Protein AF-A0A183EBD0-F1 (afdb_monomer_lite)

InterPro domains:
  IPR039930 Ral GTPase-activating protein subunit beta [PTHR21344] (21-152)

Secondary structure (DSSP, 8-state):
-----------------------------HHHHHHHHHHHHHHHHHHT--TTPPPPHHHHHHHHHHHHHHHHH--HHHHHHHHHH-TTGGGGT-TTGGGGHHHHHHHHHHHHHHHTTS--BTTB-HHHHHHHHHHHHHHHHTS-----------

Structure (mmCIF, N/CA/C/O backbone):
data_AF-A0A183EBD0-F1
#
_entry.id   AF-A0A183EBD0-F1
#
loop_
_atom_site.group_PDB
_atom_site.id
_atom_site.type_symbol
_atom_site.label_atom_id
_atom_site.label_alt_id
_atom_site.label_comp_id
_atom_site.label_asym_id
_atom_site.label_entity_id
_atom_site.label_seq_id
_atom_site.pdbx_PDB_ins_code
_atom_site.Cartn_x
_atom_site.Cartn_y
_atom_site.Cartn_z
_atom_site.occupancy
_atom_site.B_iso_or_equiv
_atom_site.auth_seq_id
_atom_site.auth_comp_id
_atom_site.auth_asym_id
_atom_site.auth_atom_id
_atom_site.pdbx_PDB_model_num
ATOM 1 N N . LEU A 1 1 ? 16.742 -7.434 9.906 1.00 34.66 1 LEU A N 1
ATOM 2 C CA . LEU A 1 1 ? 17.698 -8.373 9.279 1.00 34.66 1 LEU A CA 1
ATOM 3 C C . LEU A 1 1 ? 17.725 -8.096 7.780 1.00 34.66 1 LEU A C 1
ATOM 5 O O . LEU A 1 1 ? 17.049 -8.769 7.019 1.00 34.66 1 LEU A O 1
ATOM 9 N N . PHE A 1 2 ? 18.444 -7.044 7.386 1.00 38.16 2 PHE A N 1
ATOM 10 C CA . PHE A 1 2 ? 18.759 -6.736 5.992 1.00 38.16 2 PHE A CA 1
ATOM 11 C C . PHE A 1 2 ? 20.274 -6.871 5.871 1.00 38.16 2 PHE A C 1
ATOM 13 O O . PHE A 1 2 ? 21.001 -6.141 6.540 1.00 38.16 2 PHE A O 1
ATOM 20 N N . TYR A 1 3 ? 20.741 -7.860 5.114 1.00 37.09 3 TYR A N 1
ATOM 21 C CA . TYR A 1 3 ? 22.162 -8.038 4.838 1.00 37.09 3 TYR A CA 1
ATOM 22 C C . TYR A 1 3 ? 22.493 -7.217 3.593 1.00 37.09 3 TYR A C 1
ATOM 24 O O . TYR A 1 3 ? 22.160 -7.610 2.477 1.00 37.09 3 TYR A O 1
ATOM 32 N N . ILE A 1 4 ? 23.081 -6.040 3.798 1.00 53.66 4 ILE A N 1
ATOM 33 C CA . ILE A 1 4 ? 23.749 -5.286 2.738 1.00 53.66 4 ILE A CA 1
ATOM 34 C C . ILE A 1 4 ? 25.171 -5.840 2.693 1.00 53.66 4 ILE A C 1
ATOM 36 O O . ILE A 1 4 ? 25.982 -5.518 3.559 1.00 53.66 4 ILE A O 1
ATOM 40 N N . SER A 1 5 ? 25.460 -6.716 1.730 1.00 40.69 5 SER A N 1
ATOM 41 C CA . SER A 1 5 ? 26.839 -7.138 1.484 1.00 40.69 5 SER A CA 1
ATOM 42 C C . SER A 1 5 ? 27.510 -6.105 0.591 1.00 40.69 5 SER A C 1
ATOM 44 O O . SER A 1 5 ? 27.234 -6.034 -0.606 1.00 40.69 5 SER A O 1
ATOM 46 N N . ALA A 1 6 ? 28.373 -5.284 1.182 1.00 48.34 6 ALA A N 1
ATOM 47 C CA . ALA A 1 6 ? 29.341 -4.492 0.442 1.00 48.34 6 ALA A CA 1
ATOM 48 C C . ALA A 1 6 ? 30.442 -5.438 -0.059 1.00 48.34 6 ALA A C 1
ATOM 50 O O . ALA A 1 6 ? 31.190 -5.986 0.749 1.00 48.34 6 ALA A O 1
ATOM 51 N N . HIS A 1 7 ? 30.552 -5.643 -1.373 1.00 39.84 7 HIS A N 1
ATOM 52 C CA . HIS A 1 7 ? 31.686 -6.364 -1.950 1.00 39.84 7 HIS A CA 1
ATOM 53 C C . HIS A 1 7 ? 32.609 -5.404 -2.696 1.00 39.84 7 HIS A C 1
ATOM 55 O O . HIS A 1 7 ? 32.273 -4.855 -3.742 1.00 39.84 7 HIS A O 1
ATOM 61 N N . SER A 1 8 ? 33.782 -5.222 -2.087 1.00 36.84 8 SER A N 1
ATOM 62 C CA . SER A 1 8 ? 34.979 -4.610 -2.650 1.00 36.84 8 SER A CA 1
ATOM 63 C C . SER A 1 8 ? 35.529 -5.471 -3.791 1.00 36.84 8 SER A C 1
ATOM 65 O O . SER A 1 8 ? 35.534 -6.701 -3.703 1.00 36.84 8 SER A O 1
ATOM 67 N N . VAL A 1 9 ? 35.996 -4.820 -4.854 1.00 45.06 9 VAL A N 1
ATOM 68 C CA . VAL A 1 9 ? 36.583 -5.448 -6.039 1.00 45.06 9 VAL A CA 1
ATOM 69 C C . VAL A 1 9 ? 38.026 -5.884 -5.769 1.00 45.06 9 VAL A C 1
ATOM 71 O O . VAL A 1 9 ? 38.906 -5.061 -5.539 1.00 45.06 9 VAL A O 1
ATOM 74 N N . ALA A 1 10 ? 38.287 -7.188 -5.844 1.00 36.34 10 ALA A N 1
ATOM 75 C CA . ALA A 1 10 ? 39.625 -7.733 -6.048 1.00 36.34 10 ALA A CA 1
ATOM 76 C C . ALA A 1 10 ? 39.510 -8.960 -6.960 1.00 36.34 10 ALA A C 1
ATOM 78 O O . ALA A 1 10 ? 38.873 -9.955 -6.626 1.00 36.34 10 ALA A O 1
ATOM 79 N N . SER A 1 11 ? 40.075 -8.818 -8.156 1.00 51.44 11 SER A N 1
ATOM 80 C CA . SER A 1 11 ? 40.086 -9.800 -9.236 1.00 51.44 11 SER A CA 1
ATOM 81 C C . SER A 1 11 ? 41.099 -10.911 -8.957 1.00 51.44 11 SER A C 1
ATOM 83 O O . SER A 1 11 ? 42.269 -10.627 -8.702 1.00 51.44 11 SER A O 1
ATOM 85 N N . SER A 1 12 ? 40.679 -12.172 -9.052 1.00 37.22 12 SER A N 1
ATOM 86 C CA . SER A 1 12 ? 41.532 -13.318 -9.403 1.00 37.22 12 SER A CA 1
ATOM 87 C C . SER A 1 12 ? 40.622 -14.405 -9.975 1.00 37.22 12 SER A C 1
ATOM 89 O O . SER A 1 12 ? 39.603 -14.724 -9.366 1.00 37.22 12 SER A O 1
ATOM 91 N N . GLY A 1 13 ? 40.926 -14.887 -11.181 1.00 46.59 13 GLY A N 1
ATOM 92 C CA . GLY A 1 13 ? 40.061 -15.790 -11.940 1.00 46.59 13 GLY A CA 1
ATOM 93 C C . GLY A 1 13 ? 39.908 -17.177 -11.317 1.00 46.59 13 GLY A C 1
ATOM 94 O O . GLY A 1 13 ? 40.789 -17.635 -10.603 1.00 46.59 13 GLY A O 1
ATOM 95 N N . ASP A 1 14 ? 38.770 -17.816 -11.591 1.00 35.19 14 ASP A N 1
ATOM 96 C CA . ASP A 1 14 ? 38.711 -19.138 -12.220 1.00 35.19 14 ASP A CA 1
ATOM 97 C C . ASP A 1 14 ? 37.260 -19.544 -12.515 1.00 35.19 14 ASP A C 1
ATOM 99 O O . ASP A 1 14 ? 36.293 -19.079 -11.911 1.00 35.19 14 ASP A O 1
ATOM 103 N N . ALA A 1 15 ? 37.127 -20.354 -13.559 1.00 47.41 15 ALA A N 1
ATOM 104 C CA . ALA A 1 15 ? 35.912 -20.638 -14.297 1.00 47.41 15 ALA A CA 1
ATOM 105 C C . ALA A 1 15 ? 34.886 -21.484 -13.525 1.00 47.41 15 ALA A C 1
ATOM 107 O O . ALA A 1 15 ? 35.115 -22.660 -13.285 1.00 47.41 15 ALA A O 1
ATOM 108 N N . HIS A 1 16 ? 33.698 -20.921 -13.289 1.00 38.34 16 HIS A N 1
ATOM 109 C CA . HIS A 1 16 ? 32.417 -21.632 -13.338 1.00 38.34 16 HIS A CA 1
ATOM 110 C C . HIS A 1 16 ? 31.328 -20.632 -13.741 1.00 38.34 16 HIS A C 1
ATOM 112 O O . HIS A 1 16 ? 30.875 -19.804 -12.955 1.00 38.34 16 HIS A O 1
ATOM 118 N N . SER A 1 17 ? 30.932 -20.689 -15.009 1.00 41.03 17 SER A N 1
ATOM 119 C CA . SER A 1 17 ? 29.883 -19.885 -15.629 1.00 41.03 17 SER A CA 1
ATOM 120 C C . SER A 1 17 ? 28.496 -20.304 -15.127 1.00 41.03 17 SER A C 1
ATOM 122 O O . SER A 1 17 ? 27.720 -20.950 -15.827 1.00 41.03 17 SER A O 1
ATOM 124 N N . ALA A 1 18 ? 28.163 -19.909 -13.899 1.00 40.09 18 ALA A N 1
ATOM 125 C CA . ALA A 1 18 ? 26.776 -19.708 -13.513 1.00 40.09 18 ALA A CA 1
ATOM 126 C C . ALA A 1 18 ? 26.345 -18.359 -14.097 1.00 40.09 18 ALA A C 1
ATOM 128 O O . ALA A 1 18 ? 26.917 -17.323 -13.766 1.00 40.09 18 ALA A O 1
ATOM 129 N N . LEU A 1 19 ? 2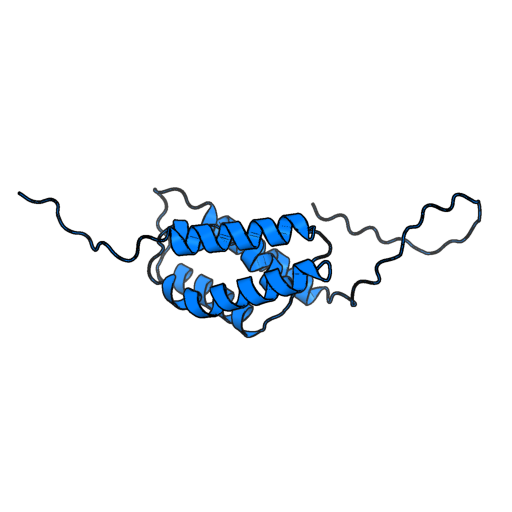5.367 -18.380 -15.001 1.00 40.47 19 LEU A N 1
ATOM 130 C CA . LEU A 1 19 ? 24.698 -17.201 -15.545 1.00 40.47 19 LEU A CA 1
ATOM 131 C C . LEU A 1 19 ? 23.983 -16.438 -14.415 1.00 40.47 19 LEU A C 1
ATOM 133 O O . LEU A 1 19 ? 22.762 -16.485 -14.291 1.00 40.47 19 LEU A O 1
ATOM 137 N N . SER A 1 20 ? 24.727 -15.707 -13.586 1.00 42.28 20 SER A N 1
ATOM 138 C CA . SER A 1 20 ? 24.189 -14.545 -12.896 1.00 42.28 20 SER A CA 1
ATOM 139 C C . SER A 1 20 ? 24.034 -13.474 -13.966 1.00 42.28 20 SER A C 1
ATOM 141 O O . SER A 1 20 ? 24.935 -12.668 -14.192 1.00 42.28 20 SER A O 1
ATOM 143 N N . HIS A 1 21 ? 22.912 -13.511 -14.688 1.00 37.00 21 HIS A N 1
ATOM 144 C CA . HIS A 1 21 ? 22.450 -12.333 -15.399 1.00 37.00 21 HIS A CA 1
ATOM 145 C C . HIS A 1 21 ? 22.269 -11.279 -14.313 1.00 37.00 21 HIS A C 1
ATOM 147 O O . HIS A 1 21 ? 21.305 -11.333 -13.546 1.00 37.00 21 HIS A O 1
ATOM 153 N N . SER A 1 22 ? 23.269 -10.414 -14.167 1.00 42.81 22 SER A N 1
ATOM 154 C CA . SER A 1 22 ? 23.245 -9.259 -13.289 1.00 42.81 22 SER A CA 1
ATOM 155 C C . SER A 1 22 ? 22.049 -8.438 -13.734 1.00 42.81 22 SER A C 1
ATOM 157 O O . SER A 1 22 ? 22.120 -7.692 -14.705 1.00 42.81 22 SER A O 1
ATOM 159 N N . PHE A 1 23 ? 20.897 -8.684 -13.115 1.00 47.94 23 PHE A N 1
ATOM 160 C CA . PHE A 1 23 ? 19.708 -7.892 -13.335 1.00 47.94 23 PHE A CA 1
ATOM 161 C C . PHE A 1 23 ? 20.057 -6.536 -12.743 1.00 47.94 23 PHE A C 1
ATOM 163 O O . PHE A 1 23 ? 20.084 -6.373 -11.523 1.00 47.94 23 PHE A O 1
ATOM 170 N N . GLU A 1 24 ? 20.488 -5.631 -13.614 1.00 44.28 24 GLU A N 1
ATOM 171 C CA . GLU A 1 24 ? 20.872 -4.277 -13.268 1.00 44.28 24 GLU A CA 1
ATOM 172 C C . GLU A 1 24 ? 19.598 -3.585 -12.796 1.00 44.28 24 GLU A C 1
ATOM 174 O O . GLU A 1 24 ? 18.734 -3.167 -13.568 1.00 44.28 24 GLU A O 1
ATOM 179 N N . TRP A 1 25 ? 19.398 -3.617 -11.484 1.00 55.69 25 TRP A N 1
ATOM 180 C CA . TRP A 1 25 ? 18.311 -2.897 -10.862 1.00 55.69 25 TRP A CA 1
ATOM 181 C C . TRP A 1 25 ? 18.560 -1.412 -11.107 1.00 55.69 25 TRP A C 1
ATOM 183 O O . TRP A 1 25 ? 19.693 -0.970 -10.907 1.00 55.69 25 TRP A O 1
ATOM 193 N N . PRO A 1 26 ? 17.532 -0.635 -11.502 1.00 63.19 26 PRO A N 1
ATOM 194 C CA . PRO A 1 26 ? 17.646 0.816 -11.505 1.00 63.19 26 PRO A CA 1
ATOM 195 C C . PRO A 1 26 ? 18.203 1.243 -10.152 1.00 63.19 26 PRO A C 1
ATOM 197 O O . PRO A 1 26 ? 17.742 0.708 -9.140 1.00 63.19 26 PRO A O 1
ATOM 200 N N . GLU A 1 27 ? 19.195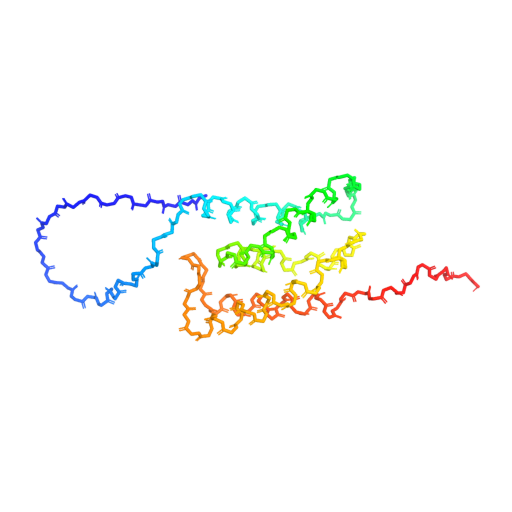 2.130 -10.144 1.00 64.31 27 GLU A N 1
ATOM 201 C CA . GLU A 1 27 ? 19.879 2.561 -8.927 1.00 64.31 27 GLU A CA 1
ATOM 202 C C . GLU A 1 27 ? 18.837 2.947 -7.866 1.00 64.31 27 GLU A C 1
ATOM 204 O O . GLU A 1 27 ? 18.067 3.896 -8.026 1.00 64.31 27 GLU A O 1
ATOM 209 N N . ILE A 1 28 ? 18.719 2.115 -6.828 1.00 71.44 28 ILE A N 1
ATOM 210 C CA . ILE A 1 28 ? 17.719 2.311 -5.785 1.00 71.44 28 ILE A CA 1
ATOM 211 C C . ILE A 1 28 ? 18.286 3.344 -4.825 1.00 71.44 28 ILE A C 1
ATOM 213 O O . ILE A 1 28 ? 19.224 3.052 -4.085 1.00 71.44 28 ILE A O 1
ATOM 217 N N . ASP A 1 29 ? 17.681 4.528 -4.805 1.00 81.94 29 ASP A N 1
ATOM 218 C CA . ASP A 1 29 ? 17.987 5.536 -3.798 1.00 81.94 29 ASP A CA 1
ATOM 219 C C . ASP A 1 29 ? 17.721 4.965 -2.394 1.00 81.94 29 ASP A C 1
ATOM 221 O O . ASP A 1 29 ? 16.619 4.492 -2.080 1.00 81.94 29 ASP A O 1
ATOM 225 N N . GLY A 1 30 ? 18.741 5.014 -1.533 1.00 84.62 30 GLY A N 1
ATOM 226 C CA . GLY A 1 30 ? 18.657 4.568 -0.146 1.00 84.62 30 GLY A CA 1
ATOM 227 C C . GLY A 1 30 ? 17.540 5.268 0.633 1.00 84.62 30 GLY A C 1
ATOM 228 O O . GLY A 1 30 ? 16.955 4.660 1.532 1.00 84.62 30 GLY A O 1
ATOM 229 N N . ILE A 1 31 ? 17.176 6.499 0.251 1.00 88.06 31 ILE A N 1
ATOM 230 C CA . ILE A 1 31 ? 16.035 7.218 0.827 1.00 88.06 31 ILE A CA 1
ATOM 231 C C . ILE A 1 31 ? 14.730 6.493 0.482 1.00 88.06 31 ILE A C 1
ATOM 233 O O . ILE A 1 31 ? 13.953 6.176 1.382 1.00 88.06 31 ILE A O 1
ATOM 237 N N . SER A 1 32 ? 14.499 6.165 -0.791 1.00 87.94 32 SER A N 1
ATOM 238 C CA . SER A 1 32 ? 13.294 5.447 -1.239 1.00 87.94 32 SER A CA 1
ATOM 239 C C . SER A 1 32 ? 13.195 4.051 -0.620 1.00 87.94 32 SER A C 1
ATOM 241 O O . SER A 1 32 ? 12.127 3.653 -0.150 1.00 87.94 32 SER A O 1
ATOM 243 N N . ALA A 1 33 ? 14.319 3.336 -0.507 1.00 88.88 33 ALA A N 1
ATOM 244 C CA . ALA A 1 33 ? 14.372 2.055 0.197 1.00 88.88 33 ALA A CA 1
ATOM 245 C C . ALA A 1 33 ? 14.030 2.191 1.694 1.00 88.88 33 ALA A C 1
ATOM 247 O O . ALA A 1 33 ? 13.239 1.408 2.228 1.00 88.88 33 ALA A O 1
ATOM 248 N N . GLY A 1 34 ? 14.587 3.200 2.372 1.00 92.62 34 GLY A N 1
ATOM 249 C CA . GLY A 1 34 ? 14.306 3.483 3.780 1.00 92.62 34 GLY A CA 1
ATOM 250 C C . GLY A 1 34 ? 12.842 3.852 4.020 1.00 92.62 34 GLY A C 1
ATOM 251 O O . GLY A 1 34 ? 12.213 3.332 4.945 1.00 92.62 34 GLY A O 1
ATOM 252 N N . ARG A 1 35 ? 12.266 4.682 3.144 1.00 94.00 35 ARG A N 1
ATOM 253 C CA . ARG A 1 35 ? 10.845 5.050 3.178 1.00 94.00 35 ARG A CA 1
ATOM 254 C C . ARG A 1 35 ? 9.944 3.833 2.982 1.00 94.00 35 ARG A C 1
ATOM 256 O O . ARG A 1 35 ? 9.020 3.640 3.771 1.00 94.00 35 ARG A O 1
ATOM 263 N N . ALA A 1 36 ? 10.250 2.971 2.011 1.00 93.81 36 ALA A N 1
ATOM 264 C CA . ALA A 1 36 ? 9.487 1.750 1.759 1.00 93.81 36 ALA A CA 1
ATOM 265 C C . ALA A 1 36 ? 9.529 0.792 2.963 1.00 93.81 36 ALA A C 1
ATOM 267 O O . ALA A 1 36 ? 8.501 0.239 3.365 1.00 93.81 36 ALA A O 1
ATOM 268 N N . ALA A 1 37 ? 10.696 0.643 3.596 1.00 92.62 37 ALA A N 1
ATOM 269 C CA . ALA A 1 37 ? 10.846 -0.161 4.806 1.00 92.62 37 ALA A CA 1
ATOM 270 C C . ALA A 1 37 ? 10.036 0.406 5.987 1.00 92.62 37 ALA A C 1
ATOM 272 O O . ALA A 1 37 ? 9.348 -0.351 6.679 1.00 92.62 37 ALA A O 1
ATOM 273 N N . ALA A 1 38 ? 10.073 1.726 6.196 1.00 96.00 38 ALA A N 1
ATOM 274 C CA . ALA A 1 38 ? 9.299 2.395 7.239 1.00 96.00 38 ALA A CA 1
ATOM 275 C C . ALA A 1 38 ? 7.785 2.252 7.007 1.00 96.00 38 ALA A C 1
ATOM 277 O O . ALA A 1 38 ? 7.051 1.889 7.928 1.00 96.00 38 ALA A O 1
ATOM 278 N N . LEU A 1 39 ? 7.324 2.449 5.767 1.00 95.44 39 LEU A N 1
ATOM 279 C CA . LEU A 1 39 ? 5.926 2.264 5.381 1.00 95.44 39 LEU A CA 1
ATOM 280 C C . LEU A 1 39 ? 5.453 0.829 5.640 1.00 95.44 39 LEU A C 1
ATOM 282 O O . LEU A 1 39 ? 4.387 0.617 6.222 1.00 95.44 39 LEU A O 1
ATOM 286 N N . GLY A 1 40 ? 6.264 -0.161 5.259 1.00 93.75 40 GLY A N 1
ATOM 287 C CA . GLY A 1 40 ? 5.979 -1.571 5.512 1.00 93.75 40 GLY A CA 1
ATOM 288 C C . GLY A 1 40 ? 5.890 -1.900 7.004 1.00 93.75 40 GLY A C 1
ATOM 289 O O . GLY A 1 40 ? 4.985 -2.624 7.425 1.00 93.75 40 GLY A O 1
ATOM 290 N N . ALA A 1 41 ? 6.783 -1.339 7.824 1.00 94.81 41 ALA A N 1
ATOM 291 C CA . ALA A 1 41 ? 6.742 -1.500 9.276 1.00 94.81 41 ALA A CA 1
ATOM 292 C C . ALA A 1 41 ? 5.464 -0.897 9.883 1.00 94.81 41 ALA A C 1
ATOM 294 O O . ALA A 1 41 ? 4.788 -1.572 10.658 1.00 94.81 41 ALA A O 1
ATOM 295 N N . LEU A 1 42 ? 5.087 0.321 9.478 1.00 93.88 42 LEU A N 1
ATOM 296 C CA . LEU A 1 42 ? 3.846 0.969 9.914 1.00 93.88 42 LEU A CA 1
ATOM 297 C C . LEU A 1 42 ? 2.612 0.145 9.540 1.00 93.88 42 LEU A C 1
ATOM 299 O O . LEU A 1 42 ? 1.768 -0.115 10.397 1.00 93.88 42 LEU A O 1
ATOM 303 N N . CYS A 1 43 ? 2.534 -0.325 8.291 1.00 93.25 43 CYS A N 1
ATOM 304 C CA . CYS A 1 43 ? 1.442 -1.185 7.842 1.00 93.25 43 CYS A CA 1
ATOM 305 C C . CYS A 1 43 ? 1.327 -2.433 8.717 1.00 93.25 43 CYS A C 1
ATOM 307 O O . CYS A 1 43 ? 0.229 -2.770 9.143 1.00 93.25 43 CYS A O 1
ATOM 309 N N . ARG A 1 44 ? 2.446 -3.090 9.044 1.00 91.12 44 ARG A N 1
ATOM 310 C CA . ARG A 1 44 ? 2.451 -4.282 9.904 1.00 91.12 44 ARG A CA 1
ATOM 311 C C . ARG A 1 44 ? 2.006 -3.984 11.329 1.00 91.12 44 ARG A C 1
ATOM 313 O O . ARG A 1 44 ? 1.227 -4.763 11.862 1.00 91.12 44 ARG A O 1
ATOM 320 N N . ILE A 1 45 ? 2.467 -2.882 11.924 1.00 90.25 45 ILE A N 1
ATOM 321 C CA . ILE A 1 45 ? 2.055 -2.463 13.272 1.00 90.25 45 ILE A CA 1
ATOM 322 C C . ILE A 1 45 ? 0.534 -2.287 13.305 1.00 90.25 45 ILE A C 1
ATOM 324 O O . ILE A 1 45 ? -0.141 -2.939 14.098 1.00 90.25 45 ILE A O 1
ATOM 328 N N . ILE A 1 46 ? -0.019 -1.496 12.383 1.00 88.50 46 ILE A N 1
ATOM 329 C CA . ILE A 1 46 ? -1.462 -1.234 12.335 1.00 88.50 46 ILE A CA 1
ATOM 330 C C . ILE A 1 46 ? -2.252 -2.500 11.975 1.00 88.50 46 ILE A C 1
ATOM 332 O O . ILE A 1 46 ? -3.266 -2.782 12.605 1.00 88.50 46 ILE A O 1
ATOM 336 N N . CYS A 1 47 ? -1.772 -3.305 11.021 1.00 84.31 47 CYS A N 1
ATOM 337 C CA . CYS A 1 47 ? -2.425 -4.553 10.610 1.00 84.31 47 CYS A CA 1
ATOM 338 C C . CYS A 1 47 ? -2.351 -5.670 11.664 1.00 84.31 47 CYS A C 1
ATOM 340 O O . CYS A 1 47 ? -3.158 -6.593 11.612 1.00 84.31 47 CYS A O 1
ATOM 342 N N . SER A 1 48 ? -1.404 -5.611 12.608 1.00 83.75 48 SER A N 1
ATOM 343 C CA . SER A 1 48 ? -1.282 -6.580 13.710 1.00 83.75 48 SER A CA 1
ATOM 344 C C . SER A 1 48 ? -2.231 -6.322 14.880 1.00 83.75 48 SER A C 1
ATOM 346 O O . SER A 1 48 ? -2.295 -7.135 15.804 1.00 83.75 48 SER A O 1
ATOM 348 N N . LYS A 1 49 ? -2.968 -5.206 14.840 1.00 73.56 49 LYS A N 1
ATOM 349 C CA . LYS A 1 49 ? -3.900 -4.791 15.885 1.00 73.56 49 LYS A CA 1
ATOM 350 C C . LYS A 1 49 ? -4.855 -5.933 16.250 1.00 73.56 49 LYS A C 1
ATOM 352 O O . LYS A 1 49 ? -5.635 -6.407 15.426 1.00 73.56 49 LYS A O 1
ATOM 357 N N . THR A 1 50 ? -4.826 -6.320 17.523 1.00 61.56 50 THR A N 1
ATOM 358 C CA . THR A 1 50 ? -5.808 -7.232 18.121 1.00 61.56 50 THR A CA 1
ATOM 359 C C . THR A 1 50 ? -7.039 -6.446 18.572 1.00 61.56 50 THR A C 1
ATOM 361 O O . THR A 1 50 ? -6.945 -5.286 18.971 1.00 61.56 50 THR A O 1
ATOM 364 N N . SER A 1 51 ? -8.209 -7.085 18.545 1.00 56.12 51 SER A N 1
ATOM 365 C CA . SER A 1 51 ? -9.542 -6.517 18.815 1.00 56.12 51 SER A CA 1
ATOM 366 C C . SER A 1 51 ? -9.719 -5.734 20.130 1.00 56.12 51 SER A C 1
ATOM 368 O O . SER A 1 51 ? -10.744 -5.084 20.300 1.00 56.12 51 SER A O 1
ATOM 370 N N . LYS A 1 52 ? -8.748 -5.757 21.053 1.00 61.84 52 LYS A N 1
ATOM 371 C CA . LYS A 1 52 ? -8.797 -5.062 22.353 1.00 61.84 52 LYS A CA 1
ATOM 372 C C . LYS A 1 52 ? -8.045 -3.727 22.399 1.00 61.84 52 LYS A C 1
ATOM 374 O O . LYS A 1 52 ? -8.185 -2.997 23.373 1.00 61.84 52 LYS A O 1
ATOM 379 N N . GLU A 1 53 ? -7.245 -3.400 21.390 1.00 71.88 53 GLU A N 1
ATOM 380 C CA . GLU A 1 53 ? -6.474 -2.153 21.367 1.00 71.88 53 GLU A CA 1
ATOM 381 C C . GLU A 1 53 ? -7.276 -1.061 20.652 1.00 71.88 53 GLU A C 1
ATOM 383 O O . GLU A 1 53 ? -7.765 -1.279 19.548 1.00 71.88 53 GLU A O 1
ATOM 388 N N . SER A 1 54 ? -7.414 0.138 21.220 1.00 73.62 54 SER A N 1
ATOM 389 C CA . SER A 1 54 ? -8.032 1.289 20.539 1.00 73.62 54 SER A CA 1
ATOM 390 C C . SER A 1 54 ? -6.948 2.194 19.949 1.00 73.62 54 SER A C 1
ATOM 392 O O . SER A 1 54 ? -6.071 2.656 20.675 1.00 73.62 54 SER A O 1
ATOM 394 N N . ILE A 1 55 ? -7.000 2.468 18.640 1.00 82.94 55 ILE A N 1
ATOM 395 C CA . ILE A 1 55 ? -6.113 3.457 18.004 1.00 82.94 55 ILE A CA 1
ATOM 396 C C . ILE A 1 55 ? -6.864 4.786 18.035 1.00 82.94 55 ILE A C 1
ATOM 398 O O . ILE A 1 55 ? -8.005 4.836 17.588 1.00 82.94 55 ILE A O 1
ATOM 402 N N . SER A 1 56 ? -6.237 5.835 18.569 1.00 88.56 56 SER A N 1
ATOM 403 C CA . SER A 1 56 ? -6.803 7.190 18.548 1.00 88.56 56 SER A CA 1
ATOM 404 C C . SER A 1 56 ? -7.069 7.653 17.112 1.00 88.56 56 SER A C 1
ATOM 406 O O . SER A 1 56 ? -6.218 7.459 16.240 1.00 88.56 56 SER A O 1
ATOM 408 N N . ASP A 1 57 ? -8.187 8.350 16.893 1.00 88.69 57 ASP A N 1
ATOM 409 C CA . ASP A 1 57 ? -8.548 8.962 15.605 1.00 88.69 57 ASP A CA 1
ATOM 410 C C . ASP A 1 57 ? -7.411 9.849 15.055 1.00 88.69 57 ASP A C 1
ATOM 412 O O . ASP A 1 57 ? -7.157 9.863 13.852 1.00 88.69 57 ASP A O 1
ATOM 416 N N . SER A 1 58 ? -6.655 10.527 15.931 1.00 91.19 58 SER A N 1
ATOM 417 C CA . SER A 1 58 ? -5.494 11.341 15.537 1.00 91.19 58 SER A CA 1
ATOM 418 C C . SER A 1 58 ? -4.365 10.517 14.909 1.00 91.19 58 SER A C 1
ATOM 420 O O . SER A 1 58 ? -3.816 10.904 13.878 1.00 91.19 58 SER A O 1
ATOM 422 N N . HIS A 1 59 ? -4.026 9.365 15.496 1.00 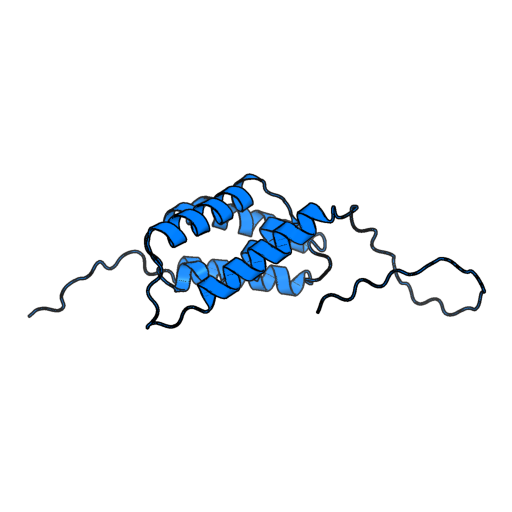90.75 59 HIS A N 1
ATOM 423 C CA . HIS A 1 59 ? -2.998 8.469 14.963 1.00 90.75 59 HIS A CA 1
ATOM 424 C C . HIS A 1 59 ? -3.457 7.808 13.666 1.00 90.75 59 HIS A C 1
ATOM 426 O O . HIS A 1 59 ? -2.657 7.628 12.750 1.00 90.75 59 HIS A O 1
ATOM 432 N N . LEU A 1 60 ? -4.749 7.493 13.571 1.00 90.62 60 LEU A N 1
ATOM 433 C CA . LEU A 1 60 ? -5.333 6.911 12.373 1.00 90.62 60 LEU A CA 1
ATOM 434 C C . LEU A 1 60 ? -5.319 7.899 11.198 1.00 90.62 60 LEU A C 1
ATOM 436 O O . LEU A 1 60 ? -4.917 7.535 10.096 1.00 90.62 60 LEU A O 1
ATOM 440 N N . ALA A 1 61 ? -5.651 9.167 11.448 1.00 93.19 61 ALA A N 1
ATOM 441 C CA . ALA A 1 61 ? -5.565 10.223 10.444 1.00 93.19 61 ALA A CA 1
ATOM 442 C C . ALA A 1 61 ? -4.129 10.418 9.926 1.00 93.19 61 ALA A C 1
ATOM 444 O O . ALA A 1 61 ? -3.921 10.522 8.717 1.00 93.19 61 ALA A O 1
ATOM 445 N N . GLN A 1 62 ? -3.127 10.422 10.817 1.00 94.38 62 GLN A N 1
ATOM 446 C CA . GLN A 1 62 ? -1.719 10.513 10.406 1.00 94.38 62 GLN A CA 1
ATOM 447 C C . GLN A 1 62 ? -1.280 9.290 9.599 1.00 94.38 62 GLN A C 1
ATOM 449 O O . GLN A 1 62 ? -0.602 9.432 8.584 1.00 94.38 62 GLN A O 1
ATOM 454 N N . PHE A 1 63 ? -1.705 8.096 10.009 1.00 93.62 63 PHE A N 1
ATOM 455 C CA . PHE A 1 63 ? -1.431 6.876 9.262 1.00 93.62 63 PHE A CA 1
ATOM 456 C C . PHE A 1 63 ? -2.007 6.947 7.843 1.00 93.62 63 PHE A C 1
ATOM 458 O O . PHE A 1 63 ? -1.271 6.749 6.878 1.00 93.62 63 PHE A O 1
ATOM 465 N N . TYR A 1 64 ? -3.284 7.305 7.691 1.00 94.88 64 TYR A N 1
ATOM 466 C CA . TYR A 1 64 ? -3.898 7.432 6.369 1.00 94.88 64 TYR A CA 1
ATOM 467 C C . TYR A 1 64 ? -3.261 8.518 5.516 1.00 94.88 64 TYR A C 1
ATOM 469 O O . TYR A 1 64 ? -3.111 8.311 4.316 1.00 94.88 64 TYR A O 1
ATOM 477 N N . LYS A 1 65 ? -2.843 9.639 6.113 1.00 95.25 65 LYS A N 1
ATOM 478 C CA . LYS A 1 65 ? -2.102 10.678 5.397 1.00 95.25 65 LYS A CA 1
ATOM 479 C C . LYS A 1 65 ? -0.836 10.104 4.754 1.00 95.25 65 LYS A C 1
ATOM 481 O O . LYS A 1 65 ? -0.644 10.279 3.556 1.00 95.25 65 LYS A O 1
ATOM 486 N N . VAL A 1 66 ? -0.031 9.359 5.516 1.00 95.50 66 VAL A N 1
ATOM 487 C CA . VAL A 1 66 ? 1.199 8.724 5.009 1.00 95.50 66 VAL A CA 1
ATOM 488 C C . VAL A 1 66 ? 0.896 7.718 3.894 1.00 95.50 66 VAL A C 1
ATOM 490 O O . VAL A 1 66 ? 1.594 7.691 2.881 1.00 95.50 66 VAL A O 1
ATOM 493 N N . LEU A 1 67 ? -0.157 6.905 4.042 1.00 95.19 67 LEU A N 1
ATOM 494 C CA . LEU A 1 67 ? -0.555 5.960 2.992 1.00 95.19 67 LEU A CA 1
ATOM 495 C C . LEU A 1 67 ? -1.010 6.674 1.720 1.00 95.19 67 LEU A C 1
ATOM 497 O O . LEU A 1 67 ? -0.657 6.267 0.616 1.00 95.19 67 LEU A O 1
ATOM 501 N N . TYR A 1 68 ? -1.795 7.734 1.877 1.00 95.44 68 TYR A N 1
ATOM 502 C CA . TYR A 1 68 ? -2.316 8.511 0.767 1.00 95.44 68 TYR A CA 1
ATOM 503 C C . TYR A 1 68 ? -1.192 9.217 0.003 1.00 95.44 68 TYR A C 1
ATOM 505 O O . TYR A 1 68 ? -1.164 9.164 -1.223 1.00 95.44 68 TYR A O 1
ATOM 513 N N . GLU A 1 69 ? -0.223 9.803 0.708 1.00 95.06 69 GLU A N 1
ATOM 514 C CA . GLU A 1 69 ? 0.977 10.392 0.103 1.00 95.06 69 GLU A CA 1
ATOM 515 C C . GLU A 1 69 ? 1.783 9.343 -0.680 1.00 95.06 69 GLU A C 1
ATOM 517 O O . GLU A 1 69 ? 2.107 9.570 -1.845 1.00 95.06 69 GLU A O 1
ATOM 522 N N . ALA A 1 70 ? 2.005 8.153 -0.109 1.00 94.50 70 ALA A N 1
ATOM 523 C CA . ALA A 1 70 ? 2.681 7.056 -0.808 1.00 94.50 70 ALA A CA 1
ATOM 524 C C . ALA A 1 70 ? 1.943 6.623 -2.092 1.00 94.50 70 ALA A C 1
ATOM 526 O O . ALA A 1 70 ? 2.573 6.335 -3.111 1.00 94.50 70 ALA A O 1
ATOM 527 N N . LEU A 1 71 ? 0.606 6.604 -2.063 1.00 94.75 71 LEU A N 1
ATOM 528 C CA . LEU A 1 71 ? -0.227 6.303 -3.231 1.00 94.75 71 LEU A CA 1
ATOM 529 C C . LEU A 1 71 ? -0.166 7.405 -4.303 1.00 94.75 71 LEU A C 1
ATOM 531 O O . LEU A 1 71 ? -0.255 7.102 -5.494 1.00 94.75 71 LEU A O 1
ATOM 535 N N . LEU A 1 72 ? -0.016 8.671 -3.902 1.00 93.50 72 LEU A N 1
ATOM 536 C CA . LEU A 1 72 ? 0.074 9.811 -4.817 1.00 93.50 72 LEU A CA 1
ATOM 537 C C . LEU A 1 72 ? 1.437 9.937 -5.496 1.00 93.50 72 LEU A C 1
ATOM 539 O O . LEU A 1 72 ? 1.486 10.265 -6.681 1.00 93.50 72 LEU A O 1
ATOM 543 N N . GLU A 1 73 ? 2.523 9.678 -4.769 1.00 90.62 73 GLU A N 1
ATOM 544 C CA . GLU A 1 73 ? 3.885 9.751 -5.310 1.00 90.62 73 GLU A CA 1
ATOM 545 C C . GLU A 1 73 ? 4.136 8.713 -6.403 1.00 90.62 73 GLU A C 1
ATOM 547 O O . GLU A 1 73 ? 4.953 8.940 -7.293 1.00 90.62 73 GLU A O 1
ATOM 552 N N . LYS A 1 74 ? 3.421 7.580 -6.347 1.00 85.94 74 LYS A N 1
ATOM 553 C CA . LYS A 1 74 ? 3.555 6.453 -7.281 1.00 85.94 74 LYS A CA 1
ATOM 554 C C . LYS A 1 74 ? 4.986 5.922 -7.398 1.00 85.94 74 LYS A C 1
ATOM 556 O O . LYS A 1 74 ? 5.336 5.308 -8.405 1.00 85.94 74 LYS A O 1
ATOM 561 N N . ASP A 1 75 ? 5.801 6.118 -6.362 1.00 90.94 75 ASP A N 1
ATOM 562 C CA . ASP A 1 75 ? 7.107 5.481 -6.286 1.00 90.94 75 ASP A CA 1
ATOM 563 C C . ASP A 1 75 ? 6.932 3.959 -6.240 1.00 90.94 75 ASP A C 1
ATOM 565 O O . ASP A 1 75 ? 6.197 3.411 -5.413 1.00 90.94 75 ASP A O 1
ATOM 569 N N . ARG A 1 76 ? 7.626 3.266 -7.142 1.00 90.81 76 ARG A N 1
ATOM 570 C CA . ARG A 1 76 ? 7.476 1.822 -7.337 1.00 90.81 76 ARG A CA 1
ATOM 571 C C . ARG A 1 76 ? 7.739 1.038 -6.051 1.00 90.81 76 ARG A C 1
ATOM 573 O O . ARG A 1 76 ? 6.997 0.100 -5.755 1.00 90.81 76 ARG A O 1
ATOM 580 N N . LEU A 1 77 ? 8.775 1.396 -5.286 1.00 91.94 77 LEU A N 1
ATOM 581 C CA . LEU A 1 77 ? 9.137 0.677 -4.061 1.00 91.94 77 LEU A CA 1
ATOM 582 C C . LEU A 1 77 ? 8.112 0.925 -2.956 1.00 91.94 77 LEU A C 1
ATOM 584 O O . LEU A 1 77 ? 7.712 -0.024 -2.279 1.00 91.94 77 LEU A O 1
ATOM 588 N N . MET A 1 78 ? 7.638 2.164 -2.824 1.00 94.12 78 MET A N 1
ATOM 589 C CA . MET A 1 78 ? 6.583 2.537 -1.883 1.00 94.12 78 MET A CA 1
ATOM 590 C C . MET A 1 78 ? 5.273 1.805 -2.179 1.00 94.12 78 MET A C 1
ATOM 592 O O . MET A 1 78 ? 4.687 1.219 -1.267 1.00 94.12 78 MET A O 1
ATOM 596 N N . LEU A 1 79 ? 4.839 1.762 -3.444 1.00 95.06 79 LEU A N 1
ATOM 597 C CA . LEU A 1 79 ? 3.627 1.040 -3.842 1.00 95.06 79 LEU A CA 1
ATOM 598 C C . LEU A 1 79 ? 3.751 -0.467 -3.582 1.00 95.06 79 LEU A C 1
ATOM 600 O O . LEU A 1 79 ? 2.832 -1.077 -3.030 1.00 95.06 79 LEU A O 1
ATOM 604 N N . CYS A 1 80 ? 4.898 -1.067 -3.923 1.00 94.62 80 CYS A N 1
ATOM 605 C CA . CYS A 1 80 ? 5.155 -2.482 -3.650 1.00 94.62 80 CYS A CA 1
ATOM 606 C C . CYS A 1 80 ? 5.107 -2.780 -2.147 1.00 94.62 80 CYS A C 1
ATOM 608 O O . CYS A 1 80 ? 4.435 -3.723 -1.732 1.00 94.62 80 CYS A O 1
ATOM 610 N N . ALA A 1 81 ? 5.778 -1.970 -1.322 1.00 94.75 81 ALA A N 1
ATOM 611 C CA . ALA A 1 81 ? 5.775 -2.138 0.127 1.00 94.75 81 ALA A CA 1
ATOM 612 C C . ALA A 1 81 ? 4.365 -1.981 0.713 1.00 94.75 81 ALA A C 1
ATOM 614 O O . ALA A 1 81 ? 3.938 -2.809 1.521 1.00 94.75 81 ALA A O 1
ATOM 615 N N . LEU A 1 82 ? 3.621 -0.966 0.271 1.00 95.62 82 LEU A N 1
ATOM 616 C CA . LEU A 1 82 ? 2.256 -0.716 0.716 1.00 95.62 82 LEU A CA 1
ATOM 617 C C . LEU A 1 82 ? 1.329 -1.896 0.413 1.00 95.62 82 LEU A C 1
ATOM 619 O O . LEU A 1 82 ? 0.644 -2.380 1.308 1.00 95.62 82 LEU A O 1
ATOM 623 N N . ILE A 1 83 ? 1.320 -2.394 -0.823 1.00 95.44 83 ILE A N 1
ATOM 624 C CA . ILE A 1 83 ? 0.438 -3.503 -1.215 1.00 95.44 83 ILE A CA 1
ATOM 625 C C . ILE A 1 83 ? 0.861 -4.801 -0.521 1.00 95.44 83 ILE A C 1
ATOM 627 O O . ILE A 1 83 ? 0.013 -5.561 -0.053 1.00 95.44 83 ILE A O 1
ATOM 631 N N . PHE A 1 84 ? 2.167 -5.062 -0.429 1.00 95.19 84 PHE A N 1
ATOM 632 C CA . PHE A 1 84 ? 2.676 -6.303 0.142 1.00 95.19 84 PHE A CA 1
ATOM 633 C C . PHE A 1 84 ? 2.408 -6.398 1.649 1.00 95.19 84 PHE A C 1
ATOM 635 O O . PHE A 1 84 ? 1.868 -7.401 2.118 1.00 95.19 84 PHE A O 1
ATOM 642 N N . TYR A 1 85 ? 2.735 -5.348 2.409 1.00 94.06 85 TYR A N 1
ATOM 643 C CA . TYR A 1 85 ? 2.603 -5.340 3.870 1.00 94.06 85 TYR A CA 1
ATOM 644 C C . TYR A 1 85 ? 1.242 -4.831 4.364 1.00 94.06 85 TYR A C 1
ATOM 646 O O . TYR A 1 85 ? 0.812 -5.208 5.452 1.00 94.06 85 TYR A O 1
ATOM 654 N N . GLY A 1 86 ? 0.559 -3.993 3.584 1.00 90.25 86 GLY A N 1
ATOM 655 C CA . GLY A 1 86 ? -0.733 -3.383 3.913 1.00 90.25 86 GLY A CA 1
ATOM 656 C C . GLY A 1 86 ? -1.954 -4.164 3.426 1.00 90.25 86 GLY A C 1
ATOM 657 O O . GLY A 1 86 ? -3.074 -3.672 3.535 1.00 90.25 86 GLY A O 1
ATOM 658 N N . ASN A 1 87 ? -1.783 -5.389 2.920 1.00 85.38 87 ASN A N 1
ATOM 659 C CA . ASN A 1 87 ? -2.872 -6.196 2.356 1.00 85.38 87 ASN A CA 1
ATOM 660 C C . ASN A 1 87 ? -4.048 -6.475 3.326 1.00 85.38 87 ASN A C 1
ATOM 662 O O . ASN A 1 87 ? -5.123 -6.876 2.882 1.00 85.38 87 ASN A O 1
ATOM 666 N N . GLY A 1 88 ? -3.863 -6.272 4.635 1.00 84.69 88 GLY A N 1
ATOM 667 C CA . GLY A 1 88 ? -4.875 -6.473 5.674 1.00 84.69 88 GLY A CA 1
ATOM 668 C C . GLY A 1 88 ? -5.653 -5.222 6.088 1.00 84.69 88 GLY A C 1
ATOM 669 O O . GLY A 1 88 ? -6.613 -5.363 6.840 1.00 84.69 88 GLY A O 1
ATOM 670 N N . ILE A 1 89 ? -5.287 -4.029 5.602 1.00 88.62 89 ILE A N 1
ATOM 671 C CA . ILE A 1 89 ? -5.814 -2.740 6.089 1.00 88.62 89 ILE A CA 1
ATOM 672 C C . ILE A 1 89 ? -7.346 -2.671 6.050 1.00 88.62 89 ILE A C 1
ATOM 674 O O . ILE A 1 89 ? -7.971 -2.330 7.053 1.00 88.62 89 ILE A O 1
ATOM 678 N N . PHE A 1 90 ? -7.963 -3.056 4.930 1.00 88.12 90 PHE A N 1
ATOM 679 C CA . PHE A 1 90 ? -9.421 -2.997 4.769 1.00 88.12 90 PHE A CA 1
ATOM 680 C C . PHE A 1 90 ? -10.152 -4.026 5.637 1.00 88.12 90 PHE A C 1
ATOM 682 O O . PHE A 1 90 ? -11.255 -3.776 6.111 1.00 88.12 90 PHE A O 1
ATOM 689 N N . ARG A 1 91 ? -9.510 -5.157 5.945 1.00 84.12 91 ARG A N 1
ATOM 690 C CA . ARG A 1 91 ? -10.106 -6.231 6.751 1.00 84.12 91 ARG A CA 1
ATOM 691 C C . ARG A 1 91 ? -10.323 -5.834 8.212 1.00 84.12 91 ARG A C 1
ATOM 693 O O . ARG A 1 91 ? -11.153 -6.427 8.887 1.00 84.12 91 ARG A O 1
ATOM 700 N N . LEU A 1 92 ? -9.566 -4.849 8.696 1.00 82.31 92 LEU A N 1
ATOM 701 C CA . LEU A 1 92 ? -9.689 -4.331 10.056 1.00 82.31 92 LEU A CA 1
ATOM 702 C C . LEU A 1 92 ? -10.897 -3.404 10.247 1.00 82.31 92 LEU A C 1
ATOM 704 O O . LEU A 1 92 ? -11.162 -3.019 11.383 1.00 82.31 92 LEU A O 1
ATOM 708 N N . ALA A 1 93 ? -11.591 -3.025 9.164 1.00 80.12 93 ALA A N 1
ATOM 709 C CA . ALA A 1 93 ? -12.726 -2.099 9.188 1.00 80.12 93 ALA A CA 1
ATOM 710 C C . ALA A 1 93 ? -12.440 -0.823 10.010 1.00 80.12 93 ALA A C 1
ATOM 712 O O . ALA A 1 93 ? -13.280 -0.342 10.770 1.00 80.12 93 ALA A O 1
ATOM 713 N N . LEU A 1 94 ? -11.219 -0.288 9.881 1.00 85.25 94 LEU A N 1
ATOM 714 C CA . LEU A 1 94 ? -10.829 0.944 10.558 1.00 85.25 94 LEU A CA 1
ATOM 715 C C . LEU A 1 94 ? -11.690 2.101 10.036 1.00 85.25 94 LEU A C 1
ATOM 717 O O . LEU A 1 94 ? -11.897 2.242 8.831 1.00 85.25 94 LEU A O 1
ATOM 721 N N . LYS A 1 95 ? -12.163 2.952 10.947 1.00 86.06 95 LYS A N 1
ATOM 722 C CA . LYS A 1 95 ? -12.955 4.142 10.617 1.00 86.06 95 LYS A CA 1
ATOM 723 C C . LYS A 1 95 ? -12.225 4.994 9.573 1.00 86.06 95 LYS A C 1
ATOM 725 O O . LYS A 1 95 ? -11.057 5.323 9.777 1.00 86.06 95 LYS A O 1
ATOM 730 N N . GLY A 1 96 ? -12.890 5.359 8.479 1.00 87.00 96 GLY A N 1
ATOM 731 C CA . GLY A 1 96 ? -12.338 6.262 7.467 1.00 87.00 96 GLY A CA 1
ATOM 732 C C . GLY A 1 96 ? -11.339 5.629 6.493 1.00 87.00 96 GLY A C 1
ATOM 733 O O . GLY A 1 96 ? -10.735 6.360 5.714 1.00 87.00 96 GLY A O 1
ATOM 734 N N . VAL A 1 97 ? -11.122 4.309 6.520 1.00 89.44 97 VAL A N 1
ATOM 735 C CA . VAL A 1 97 ? -10.182 3.627 5.607 1.00 89.44 97 VAL A CA 1
ATOM 736 C C . VAL A 1 97 ? -10.602 3.734 4.134 1.00 89.44 97 VAL A C 1
ATOM 738 O O . VAL A 1 97 ? -9.766 3.682 3.230 1.00 89.44 97 VAL A O 1
ATOM 741 N N . GLU A 1 98 ? -11.894 3.943 3.883 1.00 88.94 98 GLU A N 1
ATOM 742 C CA . GLU A 1 98 ? -12.506 4.077 2.563 1.00 88.94 98 GLU A CA 1
ATOM 743 C C . GLU A 1 98 ? -11.917 5.217 1.723 1.00 88.94 98 GLU A C 1
ATOM 745 O O . GLU A 1 98 ? -11.918 5.137 0.494 1.00 88.94 98 GLU A O 1
ATOM 750 N N . ILE A 1 99 ? -11.331 6.239 2.357 1.00 91.56 99 ILE A N 1
ATOM 751 C CA . ILE A 1 99 ? -10.699 7.364 1.650 1.00 91.56 99 ILE A CA 1
ATOM 752 C C . ILE A 1 99 ? -9.511 6.919 0.786 1.00 91.56 99 ILE A C 1
ATOM 754 O O . ILE A 1 99 ? -9.174 7.574 -0.199 1.00 91.56 99 ILE A O 1
ATOM 758 N N . LEU A 1 100 ? -8.872 5.799 1.141 1.00 92.81 100 LEU A N 1
ATOM 759 C CA . LEU A 1 100 ? -7.723 5.252 0.419 1.00 92.81 100 LEU A CA 1
ATOM 760 C C . LEU A 1 100 ? -8.144 4.404 -0.783 1.00 92.81 100 LEU A C 1
ATOM 762 O O . LEU A 1 100 ? -7.341 4.193 -1.692 1.00 92.81 100 LEU A O 1
ATOM 766 N N . LEU A 1 101 ? -9.391 3.925 -0.799 1.00 91.81 101 LEU A N 1
ATOM 767 C CA . LEU A 1 101 ? -9.860 2.879 -1.703 1.00 91.81 101 LEU A CA 1
ATOM 768 C C . LEU A 1 101 ? -9.605 3.183 -3.192 1.00 91.81 101 LEU A C 1
ATOM 770 O O . LEU A 1 101 ? -9.023 2.327 -3.864 1.00 91.81 101 LEU A O 1
ATOM 774 N N . PRO A 1 102 ? -9.936 4.378 -3.729 1.00 92.50 102 PRO A N 1
ATOM 775 C CA . PRO A 1 102 ? -9.789 4.634 -5.162 1.00 92.50 102 PRO A CA 1
ATOM 776 C C . PRO A 1 102 ? -8.327 4.612 -5.618 1.00 92.50 102 PRO A C 1
ATOM 778 O O . PRO A 1 102 ? -8.002 4.068 -6.674 1.00 92.50 102 PRO A O 1
ATOM 781 N N . GLN A 1 103 ? -7.430 5.195 -4.818 1.00 94.81 103 GLN A N 1
ATOM 782 C CA . GLN A 1 103 ? -6.006 5.232 -5.151 1.00 94.81 103 GLN A CA 1
ATOM 783 C C . GLN A 1 103 ? -5.342 3.878 -4.899 1.00 94.81 103 GLN A C 1
ATOM 785 O O . GLN A 1 103 ? -4.472 3.473 -5.665 1.00 94.81 103 GLN A O 1
ATOM 790 N N . PHE A 1 104 ? -5.782 3.147 -3.873 1.00 94.44 104 PHE A N 1
ATOM 791 C CA . PHE A 1 104 ? -5.256 1.827 -3.551 1.00 94.44 104 PHE A CA 1
ATOM 792 C C . PHE A 1 104 ? -5.567 0.801 -4.647 1.00 94.44 104 PHE A C 1
ATOM 794 O O . PHE A 1 104 ? -4.665 0.091 -5.083 1.00 94.44 104 PHE A O 1
ATOM 801 N N . VAL A 1 105 ? -6.801 0.766 -5.166 1.00 94.44 105 VAL A N 1
ATOM 802 C CA . VAL A 1 105 ? -7.171 -0.124 -6.285 1.00 94.44 105 VAL A CA 1
ATOM 803 C C . VAL A 1 105 ? -6.355 0.201 -7.539 1.00 94.44 105 VAL A C 1
ATOM 805 O O . VAL A 1 105 ? -5.774 -0.698 -8.143 1.00 94.44 105 VAL A O 1
ATOM 808 N N . ARG A 1 106 ? -6.204 1.488 -7.877 1.00 95.12 106 ARG A N 1
ATOM 809 C CA . ARG A 1 106 ? -5.354 1.922 -8.998 1.00 95.12 106 ARG A CA 1
ATOM 810 C C . ARG A 1 106 ? -3.889 1.506 -8.821 1.00 95.12 106 ARG A C 1
ATOM 812 O O . ARG A 1 106 ? -3.234 1.109 -9.787 1.00 95.12 106 ARG A O 1
ATOM 819 N N . ALA A 1 107 ? -3.361 1.601 -7.601 1.00 95.62 107 ALA A N 1
ATOM 820 C CA . ALA A 1 107 ? -2.003 1.164 -7.296 1.00 95.62 107 ALA A CA 1
ATOM 821 C C . ALA A 1 107 ? -1.848 -0.353 -7.470 1.00 95.62 107 ALA A C 1
ATOM 823 O O . ALA A 1 107 ? -0.858 -0.792 -8.052 1.00 95.62 107 ALA A O 1
ATOM 824 N N . ILE A 1 108 ? -2.834 -1.147 -7.036 1.00 95.44 108 ILE A N 1
ATOM 825 C CA . ILE A 1 108 ? -2.851 -2.597 -7.259 1.00 95.44 108 ILE A CA 1
ATOM 826 C C . ILE A 1 108 ? -2.808 -2.920 -8.751 1.00 95.44 108 ILE A C 1
ATOM 828 O O . ILE A 1 108 ? -1.986 -3.738 -9.156 1.00 95.44 108 ILE A O 1
ATOM 832 N N . GLU A 1 109 ? -3.664 -2.301 -9.566 1.00 94.75 109 GLU A N 1
ATOM 833 C CA . GLU A 1 109 ? -3.700 -2.540 -11.016 1.00 94.75 109 GLU A CA 1
ATOM 834 C C . GLU A 1 109 ? -2.351 -2.232 -11.672 1.00 94.75 109 GLU A C 1
ATOM 836 O O . GLU A 1 109 ? -1.839 -3.031 -12.462 1.00 94.75 109 GLU A O 1
ATOM 841 N N . THR A 1 110 ? -1.750 -1.102 -11.291 1.00 94.31 110 THR A N 1
ATOM 842 C CA . THR A 1 110 ? -0.435 -0.665 -11.776 1.00 94.31 110 THR A CA 1
ATOM 843 C C . THR A 1 110 ? 0.641 -1.688 -11.404 1.00 94.31 110 THR A C 1
ATOM 845 O O . THR A 1 110 ? 1.288 -2.259 -12.282 1.00 94.31 110 THR A O 1
ATOM 848 N N . VAL A 1 111 ? 0.779 -2.002 -10.112 1.00 95.00 111 VAL A N 1
ATOM 849 C CA . VAL A 1 111 ? 1.810 -2.921 -9.609 1.00 95.00 111 VAL A CA 1
ATOM 850 C C . VAL A 1 111 ? 1.602 -4.342 -10.129 1.00 95.00 111 VAL A C 1
ATOM 852 O O . VAL A 1 111 ? 2.569 -5.005 -10.495 1.00 95.00 111 VAL A O 1
ATOM 855 N N . TYR A 1 112 ? 0.359 -4.819 -10.230 1.00 95.12 112 TYR A N 1
ATOM 856 C CA . TYR A 1 112 ? 0.065 -6.123 -10.820 1.00 95.12 112 TYR A CA 1
ATOM 857 C C . TYR A 1 112 ? 0.514 -6.178 -12.284 1.00 95.12 112 TYR A C 1
ATOM 859 O O . TYR A 1 112 ? 1.275 -7.072 -12.651 1.00 95.12 112 TYR A O 1
ATOM 867 N N . THR A 1 113 ? 0.115 -5.195 -13.095 1.00 94.00 113 THR A N 1
ATOM 868 C CA . THR A 1 113 ? 0.452 -5.134 -14.525 1.00 94.00 113 THR A CA 1
ATOM 869 C C . THR A 1 113 ? 1.959 -5.064 -14.757 1.00 94.00 113 THR A C 1
ATOM 871 O O . THR A 1 113 ? 2.486 -5.743 -15.639 1.00 94.00 113 THR A O 1
ATOM 874 N N . GLU A 1 114 ? 2.674 -4.263 -13.968 1.00 92.31 114 GLU A N 1
ATOM 875 C CA . GLU A 1 114 ? 4.127 -4.143 -14.085 1.00 92.31 114 GLU A CA 1
ATOM 876 C C . GLU A 1 114 ? 4.857 -5.397 -13.584 1.00 92.31 114 GLU A C 1
ATOM 878 O O . GLU A 1 114 ? 5.817 -5.833 -14.219 1.00 92.31 114 GLU A O 1
ATOM 883 N N . SER A 1 115 ? 4.362 -6.037 -12.516 1.00 89.62 115 SER A N 1
ATOM 884 C CA . SER A 1 115 ? 4.967 -7.252 -11.943 1.00 89.62 115 SER A CA 1
ATOM 885 C C . SER A 1 115 ? 4.909 -8.475 -12.863 1.00 89.62 115 SER A C 1
ATOM 887 O O . SER A 1 115 ? 5.625 -9.444 -12.643 1.00 89.62 115 SER A O 1
ATOM 889 N N . VAL A 1 116 ? 4.056 -8.454 -13.893 1.00 88.88 116 VAL A N 1
ATOM 890 C CA . VAL A 1 116 ? 4.025 -9.490 -14.940 1.00 88.88 116 VAL A CA 1
ATOM 891 C C . VAL A 1 116 ? 5.203 -9.342 -15.908 1.00 88.88 116 VAL A C 1
ATOM 893 O O . VAL A 1 116 ? 5.614 -10.324 -16.518 1.00 88.88 116 VAL A O 1
ATOM 896 N N . LYS A 1 117 ? 5.727 -8.122 -16.072 1.00 87.31 117 LYS A N 1
ATOM 897 C CA . LYS A 1 117 ? 6.776 -7.804 -17.048 1.00 87.31 117 LYS A CA 1
ATOM 898 C C . LYS A 1 117 ? 8.164 -7.879 -16.433 1.00 87.31 117 LYS A C 1
ATOM 900 O O . LYS A 1 117 ? 9.096 -8.333 -17.086 1.00 87.31 117 LYS A O 1
ATOM 905 N N . ILE A 1 118 ? 8.295 -7.362 -15.214 1.00 84.69 118 ILE A N 1
ATOM 906 C CA . ILE A 1 118 ? 9.571 -7.211 -14.525 1.00 84.69 118 ILE A CA 1
ATOM 907 C C . ILE A 1 118 ? 9.394 -7.396 -13.024 1.00 84.69 118 ILE A C 1
ATOM 909 O O . ILE A 1 118 ? 8.329 -7.160 -12.451 1.00 84.69 118 ILE A O 1
ATOM 913 N N . ARG A 1 119 ? 10.498 -7.700 -12.353 1.00 85.50 119 ARG A N 1
ATOM 914 C CA . ARG A 1 119 ? 10.547 -7.664 -10.900 1.00 85.50 119 ARG A CA 1
ATOM 915 C C . ARG A 1 119 ? 10.606 -6.209 -10.409 1.00 85.50 119 ARG A C 1
ATOM 917 O O . ARG A 1 119 ? 11.412 -5.409 -10.883 1.00 85.50 119 ARG A O 1
ATOM 924 N N . LEU A 1 120 ? 9.739 -5.855 -9.456 1.00 85.19 120 LEU A N 1
ATOM 925 C CA . LEU A 1 120 ? 9.543 -4.460 -9.019 1.00 85.19 120 LEU A CA 1
ATOM 926 C C . LEU A 1 120 ? 10.294 -4.080 -7.742 1.00 85.19 120 LEU A C 1
ATOM 928 O O . LEU A 1 120 ? 10.559 -2.903 -7.512 1.00 85.19 120 LEU A O 1
ATOM 932 N N . HIS A 1 121 ? 10.647 -5.066 -6.919 1.00 86.38 121 HIS A N 1
ATOM 933 C CA . HIS A 1 121 ? 11.273 -4.849 -5.621 1.00 86.38 121 HIS A CA 1
ATOM 934 C C . HIS A 1 121 ? 12.423 -5.852 -5.417 1.00 86.38 121 HIS A C 1
ATOM 936 O O . HIS A 1 121 ? 12.235 -7.050 -5.650 1.00 86.38 121 HIS A O 1
ATOM 942 N N . PRO A 1 122 ? 13.602 -5.417 -4.936 1.00 85.00 122 PRO A N 1
ATOM 943 C CA . PRO A 1 122 ? 14.799 -6.264 -4.859 1.00 85.00 122 PRO A CA 1
ATOM 944 C C . PRO A 1 122 ? 14.648 -7.445 -3.892 1.00 85.00 122 PRO A C 1
ATOM 946 O O . PRO A 1 122 ? 15.307 -8.470 -4.045 1.00 85.00 122 PRO A O 1
ATOM 949 N N . SER A 1 123 ? 13.762 -7.328 -2.899 1.00 86.38 123 SER A N 1
ATOM 950 C CA . SER A 1 123 ? 13.527 -8.369 -1.884 1.00 86.38 123 SER A CA 1
ATOM 951 C C . SER A 1 123 ? 12.224 -9.150 -2.063 1.00 86.38 123 SER A C 1
ATOM 953 O O . SER A 1 123 ? 12.028 -10.131 -1.359 1.00 86.38 123 SER A O 1
ATOM 955 N N . ILE A 1 124 ? 11.329 -8.728 -2.964 1.00 88.88 124 ILE A N 1
ATOM 956 C CA . ILE A 1 124 ? 10.032 -9.392 -3.173 1.00 88.88 124 ILE A CA 1
ATOM 957 C C . ILE A 1 124 ? 10.048 -9.980 -4.578 1.00 88.88 124 ILE A C 1
ATOM 959 O O . ILE A 1 124 ? 10.420 -9.302 -5.536 1.00 88.88 124 ILE A O 1
ATOM 963 N N . ASP A 1 125 ? 9.718 -11.258 -4.691 1.00 91.00 125 ASP A N 1
ATOM 964 C CA . ASP A 1 125 ? 9.622 -11.912 -5.990 1.00 91.00 125 ASP A CA 1
ATOM 965 C C . ASP A 1 125 ? 8.343 -11.494 -6.738 1.00 91.00 125 ASP A C 1
ATOM 967 O O . ASP A 1 125 ? 7.316 -11.182 -6.130 1.00 91.00 125 ASP A O 1
ATOM 971 N N . GLU A 1 126 ? 8.379 -11.508 -8.067 1.00 92.12 126 GLU A N 1
ATOM 972 C CA . GLU A 1 126 ? 7.245 -11.150 -8.925 1.00 92.12 126 GLU A CA 1
ATOM 973 C C . GLU A 1 126 ? 5.997 -12.019 -8.683 1.00 92.12 126 GLU A C 1
ATOM 975 O O . GLU A 1 126 ? 4.869 -11.522 -8.721 1.00 92.12 126 GLU A O 1
ATOM 980 N N . VAL A 1 127 ? 6.154 -13.312 -8.378 1.00 93.81 127 VAL A N 1
ATOM 981 C CA . VAL A 1 127 ? 5.026 -14.207 -8.074 1.00 93.81 127 VAL A CA 1
ATOM 982 C C . VAL A 1 127 ? 4.406 -13.831 -6.729 1.00 93.81 127 VAL A C 1
ATOM 984 O O . VAL A 1 127 ? 3.181 -13.776 -6.592 1.00 93.81 127 VAL A O 1
ATOM 987 N N . GLN A 1 128 ? 5.242 -13.522 -5.736 1.00 94.88 128 GLN A N 1
ATOM 988 C CA . GLN A 1 128 ? 4.786 -13.084 -4.416 1.00 94.88 128 GLN A CA 1
ATOM 989 C C . GLN A 1 128 ? 4.086 -11.725 -4.481 1.00 94.88 128 GLN A C 1
ATOM 991 O O . GLN A 1 128 ? 3.069 -11.528 -3.809 1.00 94.88 128 GLN A O 1
ATOM 996 N N . MET A 1 129 ? 4.585 -10.811 -5.317 1.00 95.81 129 MET A N 1
ATOM 997 C CA . MET A 1 129 ? 3.954 -9.515 -5.543 1.00 95.81 129 MET A CA 1
ATOM 998 C C . MET A 1 129 ? 2.572 -9.691 -6.178 1.00 95.81 129 MET A C 1
ATOM 1000 O O . MET A 1 129 ? 1.585 -9.199 -5.633 1.00 95.81 129 MET A O 1
ATOM 1004 N N . ARG A 1 130 ? 2.462 -10.496 -7.245 1.00 95.62 130 ARG A N 1
ATOM 1005 C CA . ARG A 1 130 ? 1.175 -10.816 -7.889 1.00 95.62 130 ARG A CA 1
ATOM 1006 C C . ARG A 1 130 ? 0.176 -11.429 -6.914 1.00 95.62 130 ARG A C 1
ATOM 1008 O O . ARG A 1 130 ? -0.973 -10.994 -6.851 1.00 95.62 130 ARG A O 1
ATOM 1015 N N . ARG A 1 131 ? 0.613 -12.402 -6.107 1.00 95.75 131 ARG A N 1
ATOM 1016 C CA . ARG A 1 131 ? -0.225 -13.013 -5.063 1.00 95.75 131 ARG A CA 1
ATOM 1017 C C . ARG A 1 131 ? -0.699 -11.980 -4.040 1.00 95.75 131 ARG A C 1
ATOM 1019 O O . ARG A 1 131 ? -1.850 -12.033 -3.615 1.00 95.75 131 ARG A O 1
ATOM 1026 N N . SER A 1 132 ? 0.167 -11.044 -3.666 1.00 94.94 132 SER A N 1
ATOM 1027 C CA . SER A 1 132 ? -0.169 -9.981 -2.716 1.00 94.94 132 SER A CA 1
ATOM 1028 C C . SER A 1 132 ? -1.191 -9.003 -3.292 1.00 94.94 132 SER A C 1
ATOM 1030 O O . SER A 1 132 ? -2.134 -8.658 -2.588 1.00 94.94 132 SER A O 1
ATOM 1032 N N . CYS A 1 133 ? -1.079 -8.635 -4.574 1.00 95.62 133 CYS A N 1
ATOM 1033 C CA . CYS A 1 133 ? -2.089 -7.837 -5.275 1.00 95.62 133 CYS A CA 1
ATOM 1034 C C . CYS A 1 133 ? -3.465 -8.521 -5.257 1.00 95.62 133 CYS A C 1
ATOM 1036 O O . CYS A 1 133 ? -4.457 -7.904 -4.877 1.00 95.62 133 CYS A O 1
ATOM 1038 N N . LEU A 1 134 ? -3.524 -9.812 -5.602 1.00 95.12 134 LEU A N 1
ATOM 1039 C CA . LEU A 1 134 ? -4.772 -10.585 -5.579 1.00 95.12 134 LEU A CA 1
ATOM 1040 C C . LEU A 1 134 ? -5.374 -10.671 -4.172 1.00 95.12 134 LEU A C 1
ATOM 1042 O O . LEU A 1 134 ? -6.578 -10.502 -3.989 1.00 95.12 134 LEU A O 1
ATOM 1046 N N . HIS A 1 135 ? -4.536 -10.902 -3.162 1.00 93.81 135 HIS A N 1
ATOM 1047 C CA . HIS A 1 135 ? -4.985 -10.943 -1.776 1.00 93.81 135 HIS A CA 1
ATOM 1048 C C . HIS A 1 135 ? -5.488 -9.572 -1.294 1.00 93.81 135 HIS A C 1
ATOM 1050 O O . HIS A 1 135 ? -6.511 -9.511 -0.619 1.00 93.81 135 HIS A O 1
ATOM 1056 N N . ALA A 1 136 ? -4.832 -8.475 -1.679 1.00 93.19 136 ALA A N 1
ATOM 1057 C CA . ALA A 1 136 ? -5.283 -7.120 -1.370 1.00 93.19 136 ALA A CA 1
ATOM 1058 C C . ALA A 1 136 ? -6.631 -6.785 -2.042 1.00 93.19 136 ALA A C 1
ATOM 1060 O O . ALA A 1 136 ? -7.498 -6.190 -1.410 1.00 93.19 136 ALA A O 1
ATOM 1061 N N . LEU A 1 137 ? -6.869 -7.230 -3.282 1.00 92.62 137 LEU A N 1
ATOM 1062 C CA . LEU A 1 137 ? -8.194 -7.116 -3.912 1.00 92.62 137 LEU A CA 1
ATOM 1063 C C . LEU A 1 137 ? -9.249 -7.923 -3.159 1.00 92.62 137 LEU A C 1
ATOM 1065 O O . LEU A 1 137 ? -10.360 -7.447 -2.945 1.00 92.62 137 LEU A O 1
ATOM 1069 N N . SER A 1 138 ? -8.901 -9.130 -2.712 1.00 91.12 138 SER A N 1
ATOM 1070 C CA . SER A 1 138 ? -9.814 -9.952 -1.922 1.00 91.12 138 SER A CA 1
ATOM 1071 C C . SER A 1 138 ? -10.207 -9.276 -0.607 1.00 91.12 138 SER A C 1
ATOM 1073 O O . SER A 1 138 ? -11.364 -9.396 -0.206 1.00 91.12 138 SER A O 1
ATOM 1075 N N . THR A 1 139 ? -9.296 -8.564 0.069 1.00 88.94 139 THR A N 1
ATOM 1076 C CA . THR A 1 139 ? -9.631 -7.831 1.305 1.00 88.94 139 THR A CA 1
ATOM 1077 C C . THR A 1 139 ? -10.455 -6.580 1.044 1.00 88.94 139 THR A C 1
ATOM 1079 O O . THR A 1 139 ? -11.302 -6.243 1.863 1.00 88.94 139 THR A O 1
ATOM 1082 N N . VAL A 1 140 ? -10.265 -5.937 -0.108 1.00 88.75 140 VAL A N 1
ATOM 1083 C CA . VAL A 1 140 ? -11.119 -4.840 -0.573 1.00 88.75 140 VAL A CA 1
ATOM 1084 C C . VAL A 1 140 ? -12.543 -5.325 -0.866 1.00 88.75 140 VAL A C 1
ATOM 1086 O O . VAL A 1 140 ? -13.496 -4.701 -0.418 1.00 88.75 140 VAL A O 1
ATOM 1089 N N . ILE A 1 141 ? -12.712 -6.447 -1.571 1.00 84.75 141 ILE A N 1
ATOM 1090 C CA . ILE A 1 141 ? -14.041 -6.975 -1.938 1.00 84.75 141 ILE A CA 1
ATOM 1091 C C . ILE A 1 141 ? -14.783 -7.537 -0.719 1.00 84.75 141 ILE A C 1
ATOM 1093 O O . ILE A 1 141 ? -15.999 -7.419 -0.623 1.00 84.75 141 ILE A O 1
ATOM 1097 N N . SER A 1 142 ? -14.056 -8.154 0.215 1.00 76.81 142 SER A N 1
ATOM 1098 C CA . SER A 1 142 ? -14.626 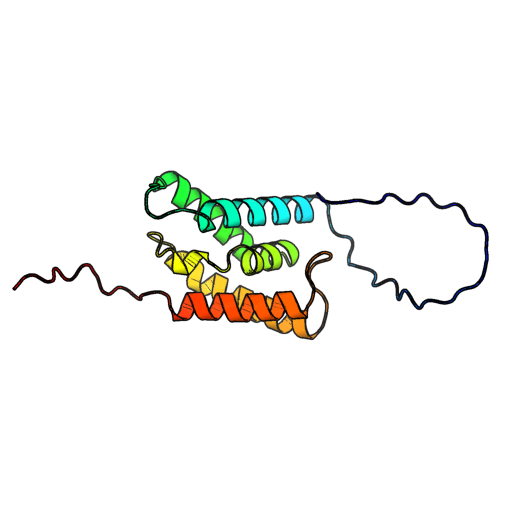-8.660 1.472 1.00 76.81 142 SER A CA 1
ATOM 1099 C C . SER A 1 142 ? -14.790 -7.583 2.544 1.00 76.81 142 SER A C 1
ATOM 1101 O O . SER A 1 142 ? -15.228 -7.898 3.652 1.00 76.81 142 SER A O 1
ATOM 1103 N N . TRP A 1 143 ? -14.447 -6.327 2.240 1.00 76.50 143 TRP A N 1
ATOM 1104 C CA . TRP A 1 143 ? -14.700 -5.221 3.147 1.00 76.50 143 TRP A CA 1
ATOM 1105 C C . TRP A 1 143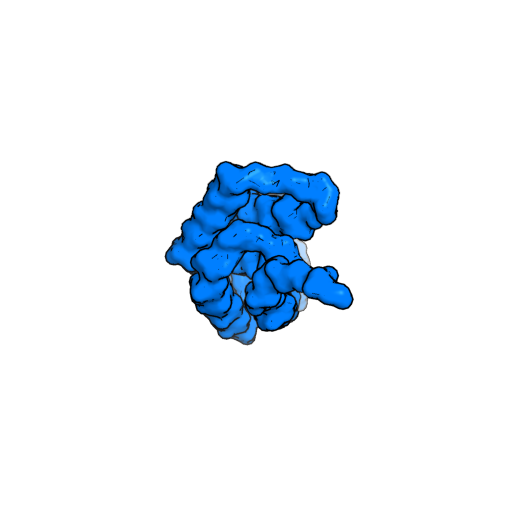 ? -16.214 -5.094 3.349 1.00 76.50 143 TRP A C 1
ATOM 1107 O O . TRP A 1 143 ? -16.942 -4.947 2.363 1.00 76.50 143 TRP A O 1
ATOM 1117 N N . PRO A 1 144 ? -16.714 -5.177 4.595 1.00 66.06 144 PRO A N 1
ATOM 1118 C CA . PRO A 1 144 ? -18.128 -4.997 4.858 1.00 66.06 144 PRO A CA 1
ATOM 1119 C C . PRO A 1 144 ? -18.479 -3.554 4.508 1.00 66.06 144 PRO A C 1
ATOM 1121 O O . PRO A 1 144 ? -18.189 -2.630 5.264 1.00 66.06 144 PRO A O 1
ATOM 1124 N N . THR A 1 145 ? -19.088 -3.360 3.339 1.00 63.78 145 THR A N 1
ATOM 1125 C CA . THR A 1 145 ? -19.694 -2.095 2.940 1.00 63.78 145 THR A CA 1
ATOM 1126 C C . THR A 1 145 ? -20.893 -1.860 3.845 1.00 63.78 145 THR A C 1
ATOM 1128 O O . THR A 1 145 ? -22.019 -2.188 3.488 1.00 63.78 145 THR A O 1
ATOM 1131 N N . THR A 1 146 ? -20.635 -1.371 5.053 1.00 52.22 146 THR A N 1
ATOM 1132 C CA . THR A 1 146 ? -21.606 -0.672 5.889 1.00 52.22 146 THR A CA 1
ATOM 1133 C C . THR A 1 146 ? -22.971 -1.368 5.946 1.00 52.22 146 THR A C 1
ATOM 1135 O O . THR A 1 146 ? -23.990 -0.783 5.586 1.00 52.22 146 THR A O 1
ATOM 1138 N N . PHE A 1 147 ? -23.040 -2.596 6.467 1.00 50.41 147 PHE A N 1
ATOM 1139 C CA . PHE A 1 147 ? -24.177 -2.835 7.349 1.00 50.41 147 PHE A CA 1
ATOM 1140 C C . PHE A 1 147 ? -23.860 -1.970 8.561 1.00 50.41 147 PHE A C 1
ATOM 1142 O O . PHE A 1 147 ? -22.982 -2.308 9.353 1.00 50.41 147 PHE A O 1
ATOM 1149 N N . GLY A 1 148 ? -24.462 -0.776 8.607 1.00 50.91 148 GLY A N 1
ATOM 1150 C CA . GLY A 1 148 ? -24.441 0.047 9.811 1.00 50.91 148 GLY A CA 1
ATOM 1151 C C . GLY A 1 148 ? -24.857 -0.810 11.001 1.00 50.91 148 GLY A C 1
ATOM 1152 O O . GLY A 1 148 ? -25.462 -1.862 10.797 1.00 50.91 148 GLY A O 1
ATOM 1153 N N . ASP A 1 149 ? -24.529 -0.387 12.218 1.00 55.38 149 ASP A N 1
ATOM 1154 C CA . ASP A 1 149 ? -25.103 -0.970 13.431 1.00 55.38 149 ASP A CA 1
ATOM 1155 C C . ASP A 1 149 ? -26.631 -0.996 13.284 1.00 55.38 149 ASP A C 1
ATOM 1157 O O . ASP A 1 149 ? -27.319 -0.027 13.594 1.00 55.38 149 ASP A O 1
ATOM 1161 N N . VAL A 1 150 ? -27.176 -2.080 12.735 1.00 56.94 150 VAL A N 1
ATOM 1162 C CA . VAL A 1 150 ? -28.588 -2.390 12.809 1.00 56.94 150 VAL A CA 1
ATOM 1163 C C . VAL A 1 150 ? -28.684 -3.036 14.176 1.00 56.94 150 VAL A C 1
ATOM 1165 O O . VAL A 1 150 ? -28.160 -4.142 14.350 1.00 56.94 150 VAL A O 1
ATOM 1168 N N . PRO A 1 151 ? -29.278 -2.361 15.174 1.00 58.97 151 PRO A N 1
ATOM 1169 C CA . PRO A 1 151 ? -29.531 -3.011 16.438 1.00 58.97 151 PRO A CA 1
ATOM 1170 C C . PRO A 1 151 ? -30.406 -4.212 16.104 1.00 58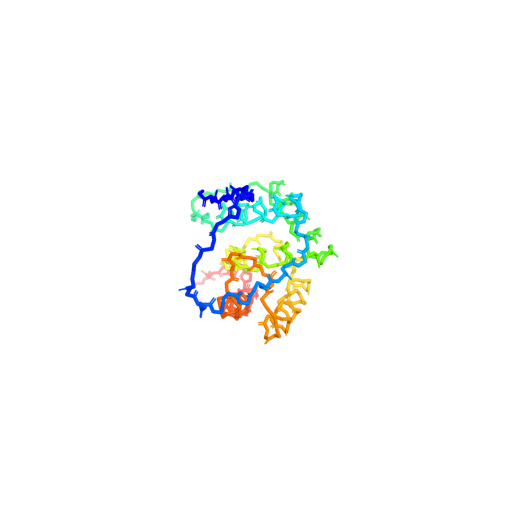.97 151 PRO A C 1
ATOM 1172 O O . PRO A 1 151 ? -31.495 -4.058 15.548 1.00 58.97 151 PRO A O 1
ATOM 1175 N N . ILE A 1 152 ? -29.925 -5.414 16.405 1.00 63.03 152 ILE A N 1
ATOM 1176 C CA . ILE A 1 152 ? -30.762 -6.608 16.391 1.00 63.03 152 ILE A CA 1
ATOM 1177 C C . ILE A 1 152 ? -31.623 -6.491 17.655 1.00 63.03 152 ILE A C 1
ATOM 1179 O O . ILE A 1 152 ? -31.293 -7.024 18.709 1.00 63.03 152 ILE A O 1
ATOM 1183 N N . GLY A 1 153 ? -32.636 -5.631 17.581 1.00 68.19 153 GLY A N 1
ATOM 1184 C CA . GLY A 1 153 ? -33.562 -5.314 18.656 1.00 68.19 153 GLY A CA 1
ATOM 1185 C C . GLY A 1 153 ? -34.976 -5.623 18.197 1.00 68.19 153 GLY A C 1
ATOM 1186 O O . GLY A 1 153 ? -35.548 -4.872 17.408 1.00 68.19 153 GLY A O 1
ATOM 1187 N N . GLY A 1 154 ? -35.496 -6.736 18.703 1.00 40.12 154 GLY A N 1
ATOM 1188 C CA . GLY A 1 154 ? -36.858 -7.235 18.555 1.00 40.12 154 GLY A CA 1
ATOM 1189 C C . GLY A 1 154 ? -36.987 -8.530 19.330 1.00 40.12 154 GLY A C 1
ATOM 1190 O O . GLY A 1 154 ? -36.680 -9.577 18.725 1.00 40.12 154 GLY A O 1
#

Radius of gyration: 19.55 Å; chains: 1; bounding box: 78×33×39 Å

Organism: NCBI:txid637853

pLDDT: mean 79.17, std 19.71, range [34.66, 96.0]

Sequence (154 aa):
LFYISAHSVASSGDAHSALSHSFEWPEIDGISAGRAAALGALCRIICSKTSKESISDSHLAQFYKVLYEALLEKDRLMLCALIFYGNGIFRLALKGVEILLPQFVRAIETVYTESVKIRLHPSIDEVQMRRSCLHALSTVISWPTTFGDVPIGG

Foldseek 3Di:
DDDPDDDDDDDDDDDDDDPPVVPPDDPDDPVLVVLLVVLLVLLQVQLVDDPPDDDDPVVVVVNVVSLQVLLVVLQLSNLLSCLLRNLRVLVVVPPPPVVCPVSNLVSLVVNLVVLVPDPRYPPAHSVSSNVSSVSSVVSVVPRPPDPDCPPPDD